Protei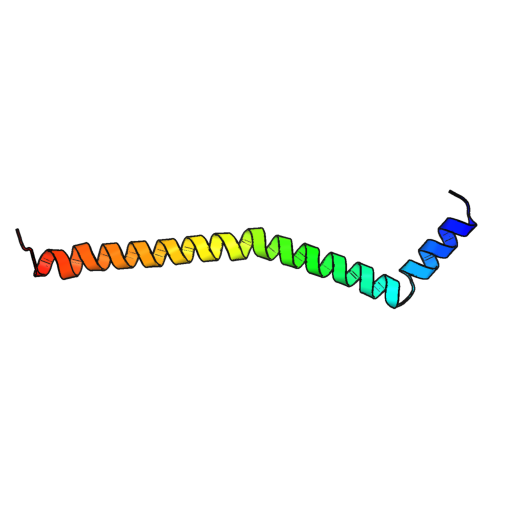n AF-A0A349G7E4-F1 (afdb_monomer_lite)

Sequence (69 aa):
MSKVKKRLIKHVVESEKGEFGISSIIGIAIGLIVAAFILIPGIETFATNIMTDMQSWWTNSIGSQIFPN

Structure (mmCIF, N/CA/C/O backbone):
data_AF-A0A349G7E4-F1
#
_entry.id   AF-A0A349G7E4-F1
#
loop_
_atom_site.group_PDB
_atom_site.id
_atom_site.type_symbol
_atom_site.label_atom_id
_atom_site.label_alt_id
_atom_site.label_comp_id
_atom_site.label_asym_id
_atom_site.label_entity_id
_atom_site.label_seq_id
_atom_site.pdbx_PDB_ins_code
_atom_site.Cartn_x
_atom_site.Cartn_y
_atom_site.Cartn_z
_atom_site.occupancy
_atom_site.B_iso_or_equiv
_atom_site.auth_seq_id
_atom_site.auth_comp_id
_atom_site.auth_asym_id
_atom_site.auth_atom_id
_atom_site.pdbx_PDB_model_num
ATOM 1 N N . MET A 1 1 ? 13.733 9.279 -37.688 1.00 62.12 1 MET A N 1
ATOM 2 C CA . MET A 1 1 ? 14.852 8.823 -36.822 1.00 62.12 1 MET A CA 1
ATOM 3 C C . MET A 1 1 ? 15.949 8.225 -37.705 1.00 62.12 1 MET A C 1
ATOM 5 O O . MET A 1 1 ? 15.655 7.288 -38.437 1.00 62.12 1 MET A O 1
ATOM 9 N N . SER A 1 2 ? 17.175 8.762 -37.694 1.00 84.88 2 SER A N 1
ATOM 10 C CA . SER A 1 2 ? 18.288 8.247 -38.521 1.00 84.88 2 SER A CA 1
ATOM 11 C C . SER A 1 2 ? 18.649 6.795 -38.157 1.00 84.88 2 SER A C 1
ATOM 13 O O . SER A 1 2 ? 18.650 6.435 -36.976 1.00 84.88 2 SER A O 1
ATOM 15 N N . LYS A 1 3 ? 18.997 5.967 -39.159 1.00 82.62 3 LYS A N 1
ATOM 16 C CA . LYS A 1 3 ? 19.433 4.563 -38.981 1.00 82.62 3 LYS A CA 1
ATOM 17 C C . LYS A 1 3 ? 20.615 4.429 -38.008 1.00 82.62 3 LYS A C 1
ATOM 19 O O . LYS A 1 3 ? 20.766 3.393 -37.367 1.00 82.62 3 LYS A O 1
ATOM 24 N N . VAL A 1 4 ? 21.438 5.470 -37.881 1.00 85.44 4 VAL A N 1
ATOM 25 C CA . VAL A 1 4 ? 22.573 5.525 -36.943 1.00 85.44 4 VAL A CA 1
ATOM 26 C C . VAL A 1 4 ? 22.084 5.637 -35.498 1.00 85.44 4 VAL A C 1
ATOM 28 O O . VAL A 1 4 ? 22.485 4.853 -34.643 1.00 85.44 4 VAL A O 1
ATOM 31 N N . LYS A 1 5 ? 21.126 6.534 -35.238 1.00 81.50 5 LYS A N 1
ATOM 32 C CA . LYS A 1 5 ? 20.556 6.747 -33.899 1.00 81.50 5 LYS A CA 1
ATOM 33 C C . LYS A 1 5 ? 19.852 5.491 -33.370 1.00 81.50 5 LYS A C 1
ATOM 35 O O . LYS A 1 5 ? 19.984 5.164 -32.198 1.00 81.50 5 LYS A O 1
ATOM 40 N N . LYS A 1 6 ? 19.163 4.745 -34.244 1.00 83.31 6 LYS A N 1
ATOM 41 C CA . LYS A 1 6 ? 18.543 3.452 -33.894 1.00 83.31 6 LYS A CA 1
ATOM 42 C C . LYS A 1 6 ? 19.575 2.398 -33.469 1.00 83.31 6 LYS A C 1
ATOM 44 O O . LYS A 1 6 ? 19.328 1.665 -32.521 1.00 83.31 6 LYS A O 1
ATOM 49 N N . ARG A 1 7 ? 20.725 2.335 -34.150 1.00 84.44 7 ARG A N 1
ATOM 50 C CA . ARG A 1 7 ? 21.797 1.376 -33.833 1.00 84.44 7 ARG A CA 1
ATOM 51 C C . ARG A 1 7 ? 22.500 1.691 -32.515 1.00 84.44 7 ARG A C 1
ATOM 53 O O . ARG A 1 7 ? 22.783 0.765 -31.765 1.00 84.44 7 ARG A O 1
ATOM 60 N N . LEU A 1 8 ? 22.711 2.973 -32.220 1.00 82.56 8 LEU A N 1
ATOM 61 C CA . LEU A 1 8 ? 23.304 3.416 -30.955 1.00 82.56 8 LEU A CA 1
ATOM 62 C C . LEU A 1 8 ? 22.407 3.109 -29.755 1.00 82.56 8 LEU A C 1
ATOM 64 O O . LEU A 1 8 ? 22.885 2.556 -28.775 1.00 82.56 8 LEU A O 1
ATOM 68 N N . ILE A 1 9 ? 21.106 3.403 -29.847 1.00 82.38 9 ILE A N 1
ATOM 69 C CA . ILE A 1 9 ? 20.159 3.075 -28.769 1.00 82.38 9 ILE A CA 1
ATOM 70 C C . ILE A 1 9 ? 20.129 1.566 -28.534 1.00 82.38 9 ILE A C 1
ATOM 72 O O . ILE A 1 9 ? 20.189 1.134 -27.391 1.00 82.38 9 ILE A O 1
ATOM 76 N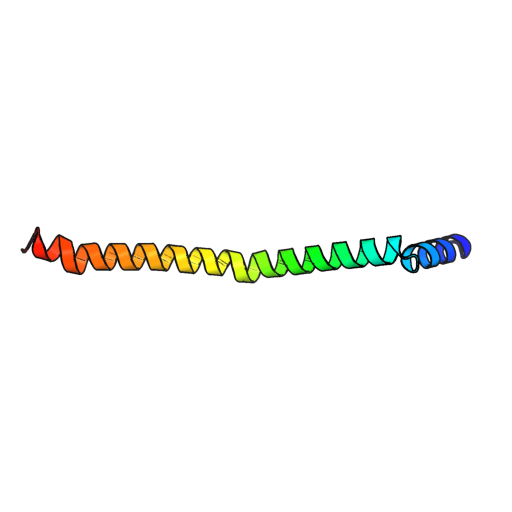 N . LYS A 1 10 ? 20.104 0.769 -29.608 1.00 84.12 10 LYS A N 1
ATOM 77 C CA . LYS A 1 10 ? 20.148 -0.690 -29.504 1.00 84.12 10 LYS A CA 1
ATOM 78 C C . LYS A 1 10 ? 21.415 -1.178 -28.783 1.00 84.12 10 LYS A C 1
ATOM 80 O O . LYS A 1 10 ? 21.289 -1.936 -27.837 1.00 84.12 10 LYS A O 1
ATOM 85 N N . HIS A 1 11 ? 22.596 -0.672 -29.149 1.00 82.25 11 HIS A N 1
ATOM 86 C CA . HIS A 1 11 ? 23.855 -1.027 -28.473 1.00 82.25 11 HIS A CA 1
ATOM 87 C C . HIS A 1 11 ? 23.899 -0.603 -27.003 1.00 82.25 11 HIS A C 1
ATOM 89 O O . HIS A 1 11 ? 24.481 -1.304 -26.188 1.00 82.25 11 HIS A O 1
ATOM 95 N N . VAL A 1 12 ? 23.311 0.544 -26.652 1.00 80.62 12 VAL A N 1
ATOM 96 C CA . VAL A 1 12 ? 23.258 0.994 -25.255 1.00 80.62 12 VAL A CA 1
ATOM 97 C C . VAL A 1 12 ? 22.303 0.121 -24.449 1.00 80.62 12 VAL A C 1
ATOM 99 O O . VAL A 1 12 ? 22.654 -0.274 -23.346 1.00 80.62 12 VAL A O 1
ATOM 102 N N . VAL A 1 13 ? 21.136 -0.218 -24.997 1.00 81.44 13 VAL A N 1
ATOM 103 C CA . VAL A 1 13 ? 20.151 -1.100 -24.349 1.00 81.44 13 VAL A CA 1
ATOM 104 C C . VAL A 1 13 ? 20.691 -2.521 -24.175 1.00 81.44 13 VAL A C 1
ATOM 106 O O . VAL A 1 13 ? 20.489 -3.107 -23.123 1.00 81.44 13 VAL A O 1
ATOM 109 N N . GLU A 1 14 ? 21.404 -3.045 -25.174 1.00 85.38 14 GLU A N 1
ATOM 110 C CA . GLU A 1 14 ? 22.051 -4.366 -25.134 1.00 85.38 14 GLU A CA 1
ATOM 111 C C . GLU A 1 14 ? 23.386 -4.360 -24.367 1.00 85.38 14 GLU A C 1
ATOM 113 O O . GLU A 1 14 ? 24.001 -5.407 -24.194 1.00 85.38 14 GLU A O 1
ATOM 118 N N . SER A 1 15 ? 23.864 -3.196 -23.914 1.00 91.25 15 SER A N 1
ATOM 119 C CA . SER A 1 15 ? 25.025 -3.136 -23.025 1.00 91.25 15 SER A CA 1
ATOM 120 C C . SER A 1 15 ? 24.619 -3.520 -21.606 1.00 91.25 15 SER A C 1
ATOM 122 O O . SER A 1 15 ? 23.532 -3.157 -21.159 1.00 91.25 15 SER A O 1
ATOM 124 N N . GLU A 1 16 ? 25.526 -4.142 -20.853 1.00 85.12 16 GLU A N 1
ATOM 125 C CA . GLU A 1 16 ? 25.292 -4.532 -19.452 1.00 85.12 16 GLU A CA 1
ATOM 126 C C . GLU A 1 16 ? 24.768 -3.365 -18.595 1.00 85.12 16 GLU A C 1
ATOM 128 O O .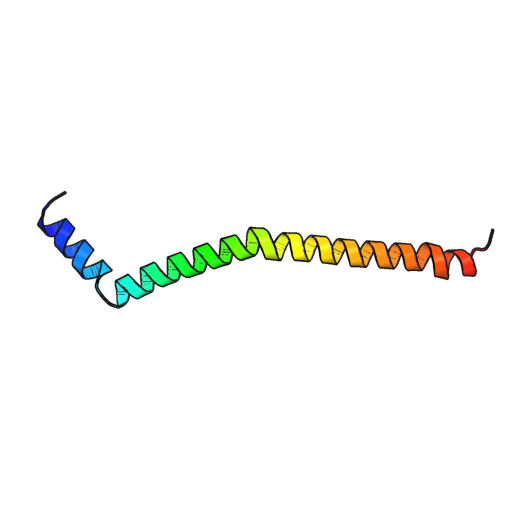 GLU A 1 16 ? 23.902 -3.533 -17.739 1.00 85.12 16 GLU A O 1
ATOM 133 N N . LYS A 1 17 ? 25.247 -2.142 -18.862 1.00 84.50 17 LYS A N 1
ATOM 134 C CA . LYS A 1 17 ? 24.797 -0.927 -18.166 1.00 84.50 17 LYS A CA 1
ATOM 135 C C . LYS A 1 17 ? 23.360 -0.539 -18.525 1.00 84.50 17 LYS A C 1
ATOM 137 O O . LYS A 1 17 ? 22.632 -0.050 -17.663 1.00 84.50 17 LYS A O 1
ATOM 142 N N . GLY A 1 18 ? 22.957 -0.723 -19.782 1.00 86.88 18 GLY A N 1
ATOM 143 C CA . GLY A 1 18 ? 21.589 -0.467 -20.231 1.00 86.88 18 GLY A CA 1
ATOM 144 C C . GLY A 1 18 ? 20.613 -1.518 -19.725 1.00 86.88 18 GLY A C 1
ATOM 145 O O . GLY A 1 18 ? 19.544 -1.160 -19.234 1.00 86.88 18 GLY A O 1
ATOM 146 N N . GLU A 1 19 ? 21.009 -2.788 -19.759 1.00 85.88 19 GLU A N 1
ATOM 147 C CA . GLU A 1 19 ? 20.223 -3.897 -19.222 1.00 85.88 19 GLU A CA 1
ATOM 148 C C . GLU A 1 19 ? 20.017 -3.757 -17.709 1.00 85.88 19 GLU A C 1
ATOM 150 O O . GLU A 1 19 ? 18.886 -3.859 -17.229 1.00 85.88 19 GLU A O 1
ATOM 155 N N . PHE A 1 20 ? 21.073 -3.413 -16.962 1.00 89.06 20 PHE A N 1
ATOM 156 C CA . PHE A 1 20 ? 20.971 -3.118 -15.534 1.00 89.06 20 PHE A CA 1
ATOM 157 C C . PHE A 1 20 ? 20.061 -1.915 -15.256 1.00 89.06 20 PHE A C 1
ATOM 159 O O . PHE A 1 20 ? 19.205 -1.979 -14.372 1.00 89.06 20 PHE A O 1
ATOM 166 N N . GLY A 1 21 ? 20.210 -0.823 -16.015 1.00 88.69 21 GLY A N 1
ATOM 167 C CA . GLY A 1 21 ? 19.389 0.377 -15.848 1.00 88.69 21 GLY A CA 1
ATOM 168 C C . GLY A 1 21 ? 17.902 0.108 -16.087 1.00 88.69 21 GLY A C 1
ATOM 169 O O . GLY A 1 21 ? 17.064 0.505 -15.278 1.00 88.69 21 GLY A O 1
ATOM 170 N N . ILE A 1 22 ? 17.572 -0.620 -17.156 1.00 91.69 22 ILE A N 1
ATOM 171 C CA . ILE A 1 22 ? 16.190 -0.989 -17.487 1.00 91.69 22 ILE A CA 1
ATOM 172 C C . ILE A 1 22 ? 15.624 -1.953 -16.441 1.00 91.69 22 ILE A C 1
ATOM 174 O O . ILE A 1 22 ? 14.533 -1.714 -15.924 1.00 91.69 22 ILE A O 1
ATOM 178 N N . SER A 1 23 ? 16.375 -2.992 -16.074 1.00 92.88 23 SER A N 1
ATOM 179 C CA . SER A 1 23 ? 15.949 -3.973 -15.068 1.00 92.88 23 SER A CA 1
ATOM 180 C C . SER A 1 23 ? 15.716 -3.329 -13.701 1.00 92.88 23 SER A C 1
ATOM 182 O O . SER A 1 23 ? 14.744 -3.654 -13.025 1.00 92.88 23 SER A O 1
ATOM 184 N N . SER A 1 24 ? 16.550 -2.359 -13.319 1.00 92.19 24 SER A N 1
ATOM 185 C CA . SER A 1 24 ? 16.408 -1.629 -12.055 1.00 92.19 24 SER A CA 1
ATOM 186 C C . SER A 1 24 ? 15.159 -0.751 -12.032 1.00 92.19 24 SER A C 1
ATOM 188 O O . SER A 1 24 ? 14.418 -0.765 -11.052 1.00 92.19 24 SER A O 1
ATOM 190 N N . ILE A 1 25 ? 14.882 -0.015 -13.114 1.00 94.81 25 ILE A N 1
ATOM 191 C CA . ILE A 1 25 ? 13.677 0.822 -13.211 1.00 94.81 25 ILE A CA 1
ATOM 192 C C . ILE A 1 25 ? 12.418 -0.048 -13.162 1.00 94.81 25 ILE A C 1
ATOM 194 O O . ILE A 1 25 ? 11.476 0.281 -12.443 1.00 94.81 25 ILE A O 1
ATOM 198 N N . ILE A 1 26 ? 12.412 -1.174 -13.881 1.00 95.31 26 ILE A N 1
ATOM 199 C CA . ILE A 1 26 ? 11.297 -2.128 -13.857 1.00 95.31 26 ILE A CA 1
ATOM 200 C C . ILE A 1 26 ? 11.130 -2.721 -12.452 1.00 95.31 26 ILE A C 1
ATOM 202 O O . ILE A 1 26 ? 10.014 -2.769 -11.941 1.00 95.31 26 ILE A O 1
ATOM 206 N N . GLY A 1 27 ? 12.227 -3.113 -11.799 1.00 96.25 27 GLY A N 1
ATOM 207 C CA . GLY A 1 27 ? 12.206 -3.644 -10.436 1.00 96.25 27 GLY A CA 1
ATOM 208 C C . GLY A 1 27 ? 11.639 -2.650 -9.421 1.00 96.25 27 GLY A C 1
ATOM 209 O O . GLY A 1 27 ? 10.773 -3.012 -8.626 1.00 96.25 27 GLY A O 1
ATOM 210 N N . ILE A 1 28 ? 12.055 -1.382 -9.488 1.00 96.38 28 ILE A N 1
ATOM 211 C CA . ILE A 1 28 ? 11.517 -0.316 -8.631 1.00 96.38 28 ILE A CA 1
ATOM 212 C C . ILE A 1 28 ? 10.035 -0.081 -8.930 1.00 96.38 28 ILE A C 1
ATOM 214 O O . ILE A 1 28 ? 9.244 0.025 -7.998 1.00 96.38 28 ILE A O 1
ATOM 218 N N . ALA A 1 29 ? 9.633 -0.040 -10.203 1.00 96.81 29 ALA A N 1
ATOM 219 C CA . ALA A 1 29 ? 8.233 0.144 -10.574 1.00 96.81 29 ALA A CA 1
ATOM 220 C C . ALA A 1 29 ? 7.342 -0.971 -10.003 1.00 96.81 29 ALA A C 1
ATOM 222 O O . ALA A 1 29 ? 6.308 -0.683 -9.402 1.00 96.81 29 ALA A O 1
ATOM 223 N N . ILE A 1 30 ? 7.768 -2.233 -10.115 1.00 97.50 30 ILE A N 1
ATOM 224 C CA . ILE A 1 30 ? 7.062 -3.375 -9.517 1.00 97.50 30 ILE A CA 1
ATOM 225 C C . ILE A 1 30 ? 7.021 -3.241 -7.991 1.00 97.50 30 ILE A C 1
ATOM 227 O O . ILE A 1 30 ? 5.960 -3.411 -7.393 1.00 97.50 30 ILE A O 1
ATOM 231 N N . GLY A 1 31 ? 8.145 -2.886 -7.363 1.00 97.56 31 GLY A N 1
ATOM 232 C CA . GLY A 1 31 ? 8.220 -2.667 -5.919 1.00 97.56 31 GLY A CA 1
ATOM 233 C C . GLY A 1 31 ? 7.248 -1.592 -5.429 1.00 97.56 31 GLY A C 1
ATOM 234 O O . GLY A 1 31 ? 6.573 -1.791 -4.422 1.00 97.56 31 GLY A O 1
ATOM 235 N N . LEU A 1 32 ? 7.108 -0.489 -6.168 1.00 97.62 32 LEU A N 1
ATOM 236 C CA . LEU A 1 32 ? 6.167 0.587 -5.849 1.00 97.62 32 LEU A CA 1
ATOM 237 C C . LEU A 1 32 ? 4.705 0.160 -6.022 1.00 97.62 32 LEU A C 1
ATOM 239 O O . LEU A 1 32 ? 3.871 0.513 -5.192 1.00 97.62 32 LEU A O 1
ATOM 243 N N . ILE A 1 33 ? 4.388 -0.626 -7.055 1.00 97.50 33 ILE A N 1
ATOM 244 C CA . ILE A 1 33 ? 3.039 -1.182 -7.252 1.00 97.50 33 ILE A CA 1
ATOM 245 C C . ILE A 1 33 ? 2.681 -2.103 -6.080 1.00 97.50 33 ILE A C 1
ATOM 247 O O . ILE A 1 33 ? 1.624 -1.953 -5.471 1.00 97.50 33 ILE A O 1
ATOM 251 N N . VAL A 1 34 ?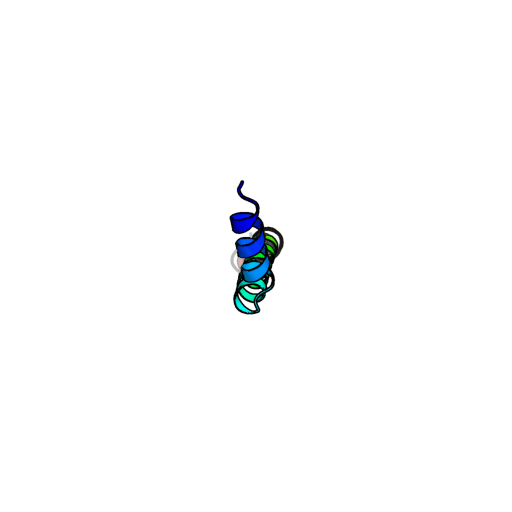 3.580 -3.018 -5.713 1.00 97.56 34 VAL A N 1
ATOM 252 C CA . VAL A 1 34 ? 3.390 -3.910 -4.559 1.00 97.56 34 VAL A CA 1
ATOM 253 C C . VAL A 1 34 ? 3.230 -3.109 -3.268 1.00 97.56 34 VAL A C 1
ATOM 255 O O . VAL A 1 34 ? 2.332 -3.392 -2.475 1.00 97.56 34 VAL A O 1
ATOM 258 N N . ALA A 1 35 ? 4.056 -2.080 -3.070 1.00 97.38 35 ALA A N 1
ATOM 259 C CA . ALA A 1 35 ? 3.960 -1.217 -1.903 1.00 97.38 35 ALA A CA 1
ATOM 260 C C . ALA A 1 35 ? 2.572 -0.561 -1.799 1.00 97.38 35 ALA A C 1
ATOM 262 O O . ALA A 1 35 ? 1.930 -0.631 -0.751 1.00 97.38 35 ALA A O 1
ATOM 263 N N . ALA A 1 36 ? 2.091 0.016 -2.903 1.00 97.12 36 ALA A N 1
ATOM 264 C CA . ALA A 1 36 ? 0.825 0.734 -2.951 1.00 97.12 36 ALA A CA 1
ATOM 265 C C . ALA A 1 36 ? -0.394 -0.173 -2.732 1.00 97.12 36 ALA A C 1
ATOM 267 O O . ALA A 1 36 ? -1.298 0.191 -1.986 1.00 97.12 36 ALA A O 1
ATOM 268 N N . PHE A 1 37 ? -0.426 -1.348 -3.365 1.00 97.56 37 PHE A N 1
ATOM 269 C CA . PHE A 1 37 ? -1.621 -2.200 -3.368 1.00 97.56 37 PHE A CA 1
ATOM 270 C C . PHE A 1 37 ? -1.639 -3.282 -2.291 1.00 97.56 37 PHE A C 1
ATOM 272 O O . PHE A 1 37 ? -2.701 -3.837 -2.025 1.00 97.56 37 PHE A O 1
ATOM 279 N N . ILE A 1 38 ? -0.497 -3.613 -1.688 1.00 96.75 38 ILE A N 1
ATOM 280 C CA . ILE A 1 38 ? -0.408 -4.697 -0.699 1.00 96.75 38 ILE A CA 1
ATOM 281 C C . ILE A 1 38 ? -0.001 -4.145 0.663 1.00 96.75 38 ILE A C 1
ATOM 283 O O . ILE A 1 38 ? -0.696 -4.354 1.654 1.00 96.75 38 ILE A O 1
ATOM 287 N N . LEU A 1 39 ? 1.117 -3.421 0.715 1.00 97.50 39 LEU A N 1
ATOM 288 C CA . LEU A 1 39 ? 1.702 -2.965 1.977 1.00 97.50 39 LEU A CA 1
ATOM 289 C C . LEU A 1 39 ? 0.850 -1.891 2.654 1.00 97.50 39 LEU A C 1
ATOM 291 O O . LEU A 1 39 ? 0.516 -2.051 3.823 1.00 97.50 39 LEU A O 1
ATOM 295 N N . ILE A 1 40 ? 0.470 -0.834 1.930 1.00 97.06 40 ILE A N 1
ATOM 296 C CA . ILE A 1 40 ? -0.349 0.257 2.485 1.00 97.06 40 ILE A CA 1
ATOM 297 C C . ILE A 1 40 ? -1.685 -0.262 3.052 1.00 97.06 40 ILE A C 1
ATOM 299 O O . ILE A 1 40 ? -1.900 -0.091 4.253 1.00 97.06 40 ILE A O 1
ATOM 303 N N . PRO A 1 41 ? -2.551 -0.956 2.281 1.00 97.69 41 PRO A N 1
ATOM 304 C CA . PRO A 1 41 ? -3.823 -1.439 2.824 1.00 97.69 41 PRO A CA 1
ATOM 305 C C . PRO A 1 41 ? -3.636 -2.496 3.921 1.00 97.69 41 PRO A C 1
ATOM 307 O O . PRO A 1 41 ? -4.450 -2.585 4.842 1.00 97.69 41 PRO A O 1
ATOM 310 N N . GLY A 1 42 ? -2.553 -3.281 3.864 1.00 97.81 42 GLY A N 1
ATOM 311 C CA . GLY A 1 42 ? -2.204 -4.229 4.920 1.00 97.81 42 GLY A CA 1
ATOM 312 C C . GLY A 1 42 ? -1.899 -3.537 6.251 1.00 97.81 42 GLY A C 1
ATOM 313 O O . GLY A 1 42 ? -2.400 -3.964 7.290 1.00 97.81 42 GLY A O 1
ATOM 314 N N . ILE A 1 43 ? -1.129 -2.445 6.222 1.00 98.00 43 ILE A N 1
ATOM 315 C CA . ILE A 1 43 ? -0.799 -1.654 7.416 1.00 98.00 43 ILE A CA 1
ATOM 316 C C . ILE A 1 43 ? -2.038 -0.933 7.955 1.00 98.00 43 ILE A C 1
ATOM 318 O O . ILE A 1 43 ? -2.244 -0.928 9.168 1.00 98.00 43 ILE A O 1
ATOM 322 N N . GLU A 1 44 ? -2.880 -0.367 7.085 1.00 98.06 44 GLU A N 1
ATOM 323 C CA . GLU A 1 44 ? -4.146 0.256 7.499 1.00 98.06 44 GLU A CA 1
ATOM 324 C C . GLU A 1 44 ? -5.046 -0.751 8.219 1.00 98.06 44 GLU A C 1
ATOM 326 O O . GLU A 1 44 ? -5.454 -0.514 9.355 1.00 98.06 44 GLU A O 1
ATOM 331 N N . THR A 1 45 ? -5.274 -1.915 7.603 1.00 98.25 45 THR A N 1
ATOM 332 C CA . THR A 1 45 ? -6.087 -2.991 8.189 1.00 98.25 45 THR A CA 1
ATOM 333 C C . THR A 1 45 ? -5.525 -3.436 9.537 1.00 98.25 45 THR A C 1
ATOM 335 O O . THR A 1 45 ? -6.261 -3.588 10.509 1.00 98.25 45 THR A O 1
ATOM 338 N N . PHE A 1 46 ? -4.207 -3.614 9.621 1.00 97.94 46 PHE A N 1
ATOM 339 C CA . PHE A 1 46 ? -3.539 -3.995 10.859 1.00 97.94 46 PHE A CA 1
ATOM 340 C C . PHE A 1 46 ? -3.739 -2.958 11.972 1.00 97.94 46 PHE A C 1
ATOM 342 O O . PHE A 1 46 ? -4.110 -3.319 13.090 1.00 97.94 46 PHE A O 1
ATOM 349 N N . ALA A 1 47 ? -3.545 -1.673 11.669 1.00 98.19 47 ALA A N 1
ATOM 350 C CA . ALA A 1 47 ? -3.739 -0.595 12.632 1.00 98.19 47 ALA A CA 1
ATOM 351 C C . ALA A 1 47 ? -5.201 -0.507 13.102 1.00 98.19 47 ALA A C 1
ATOM 353 O O . ALA A 1 47 ? -5.460 -0.359 14.300 1.00 98.19 47 ALA A O 1
ATOM 354 N N . THR A 1 48 ? -6.159 -0.657 12.183 1.00 98.44 48 THR A N 1
ATOM 355 C CA . THR A 1 48 ? -7.589 -0.698 12.511 1.00 98.44 48 THR A CA 1
ATOM 356 C C . THR A 1 48 ? -7.924 -1.870 13.426 1.00 98.44 48 THR A C 1
ATOM 358 O O . THR A 1 48 ? -8.660 -1.682 14.397 1.00 98.44 48 THR A O 1
ATOM 361 N N . ASN A 1 49 ? -7.362 -3.051 13.170 1.00 98.50 49 ASN A N 1
ATOM 362 C CA . ASN A 1 49 ? -7.585 -4.227 14.007 1.00 98.50 49 ASN A CA 1
ATOM 363 C C . ASN A 1 49 ? -7.054 -4.004 15.424 1.00 98.50 49 ASN A C 1
ATOM 365 O O . ASN A 1 49 ? -7.806 -4.189 16.374 1.00 98.50 49 ASN A O 1
ATOM 369 N N . ILE A 1 50 ? -5.824 -3.493 15.575 1.00 98.31 50 ILE A N 1
ATOM 370 C CA . ILE A 1 50 ? -5.274 -3.164 16.900 1.00 98.31 50 ILE A CA 1
ATOM 371 C C . ILE A 1 50 ? -6.199 -2.205 17.648 1.00 98.31 50 IL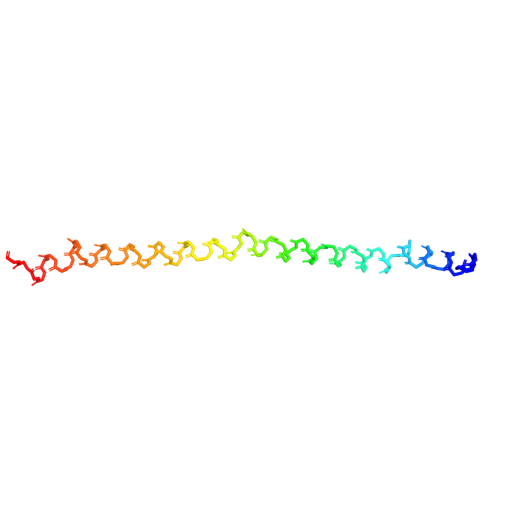E A C 1
ATOM 373 O O . ILE A 1 50 ? -6.557 -2.463 18.795 1.00 98.31 50 ILE A O 1
ATOM 377 N N . MET A 1 51 ? -6.612 -1.105 17.013 1.00 98.19 51 MET A N 1
ATOM 378 C CA . MET A 1 51 ? -7.470 -0.131 17.687 1.00 98.19 51 MET A CA 1
ATOM 379 C C . MET A 1 51 ? -8.838 -0.702 18.052 1.00 98.19 51 MET A C 1
ATOM 381 O O . MET A 1 51 ? -9.370 -0.366 19.110 1.00 98.19 51 MET A O 1
ATOM 385 N N . THR A 1 52 ? -9.397 -1.559 17.202 1.00 98.19 52 THR A N 1
ATOM 386 C CA . THR A 1 52 ? -10.686 -2.213 17.446 1.00 98.19 52 THR A CA 1
ATOM 387 C C . THR A 1 52 ? -10.580 -3.192 18.608 1.00 98.19 52 THR A C 1
ATOM 389 O O . THR A 1 52 ? -11.405 -3.156 19.521 1.00 98.19 52 THR A O 1
ATOM 392 N N . ASP A 1 53 ? -9.530 -4.008 18.630 1.00 97.12 53 ASP A N 1
ATOM 393 C CA . ASP A 1 53 ? -9.295 -4.987 19.686 1.00 97.12 53 ASP A CA 1
ATOM 394 C C . ASP A 1 53 ? -9.031 -4.301 21.027 1.00 97.12 53 ASP A C 1
ATOM 396 O O . ASP A 1 53 ? -9.573 -4.721 22.049 1.00 97.12 53 ASP A O 1
ATOM 400 N N . MET A 1 54 ? -8.282 -3.193 21.038 1.00 97.19 54 MET A N 1
ATOM 401 C CA . MET A 1 54 ? -8.065 -2.410 22.256 1.00 97.19 54 MET A CA 1
ATOM 402 C C . MET A 1 54 ? -9.355 -1.768 22.776 1.00 97.19 54 MET A C 1
ATOM 404 O O . MET A 1 54 ? -9.602 -1.794 23.983 1.00 97.19 54 MET A O 1
ATOM 408 N N . GLN A 1 55 ? -10.197 -1.221 21.894 1.00 95.94 55 GLN A N 1
ATOM 409 C CA . GLN A 1 55 ? -11.501 -0.677 22.288 1.00 95.94 55 GLN A CA 1
ATOM 410 C C . GLN A 1 55 ? -12.431 -1.770 22.818 1.00 95.94 55 GLN A C 1
ATOM 412 O O . GLN A 1 55 ? -13.090 -1.577 23.839 1.00 95.94 55 GLN A O 1
ATOM 417 N N . SER A 1 56 ? -12.460 -2.926 22.155 1.00 95.75 56 SER A N 1
ATOM 418 C CA . SER A 1 56 ? -13.236 -4.088 22.585 1.00 95.75 56 SER A CA 1
ATOM 419 C C . SER A 1 56 ? -12.773 -4.581 23.953 1.00 95.75 56 SER A C 1
ATOM 421 O O . SER A 1 56 ? -13.588 -4.756 24.857 1.00 95.75 56 SER A O 1
ATOM 423 N N . TRP A 1 57 ? -11.463 -4.738 24.144 1.00 94.75 57 TRP A N 1
ATOM 424 C CA . TRP A 1 57 ? -10.887 -5.119 25.428 1.00 94.75 57 TRP A CA 1
ATOM 425 C C . TRP A 1 57 ? -11.263 -4.124 26.530 1.00 94.75 57 TRP A C 1
ATOM 427 O O . TRP A 1 57 ? -11.735 -4.538 27.592 1.00 94.75 57 TRP A O 1
ATOM 437 N N . TRP A 1 58 ? -11.124 -2.822 26.264 1.00 92.06 58 TRP A N 1
ATOM 438 C CA . TRP A 1 58 ? -11.477 -1.781 27.222 1.00 92.06 58 TRP A CA 1
ATOM 439 C C . TRP A 1 58 ? -12.951 -1.850 27.616 1.00 92.06 58 TRP A C 1
ATOM 441 O O . TRP A 1 58 ? -13.255 -1.986 28.798 1.00 92.06 58 TRP A O 1
ATOM 451 N N . THR A 1 59 ? -13.864 -1.808 26.646 1.00 90.25 59 THR A N 1
ATOM 452 C CA . THR A 1 59 ? -15.309 -1.786 26.906 1.00 90.25 59 THR A CA 1
ATOM 453 C C . THR A 1 59 ? -15.784 -3.066 27.591 1.00 90.25 59 THR A C 1
ATOM 455 O O . THR A 1 59 ? -16.550 -3.006 28.551 1.00 90.25 59 THR A O 1
ATOM 458 N N . ASN A 1 60 ? -15.310 -4.226 27.133 1.00 89.31 60 ASN A N 1
ATOM 459 C CA . ASN A 1 60 ? -15.844 -5.514 27.572 1.00 89.31 60 ASN A CA 1
ATOM 460 C C . ASN A 1 60 ? -15.198 -6.034 28.856 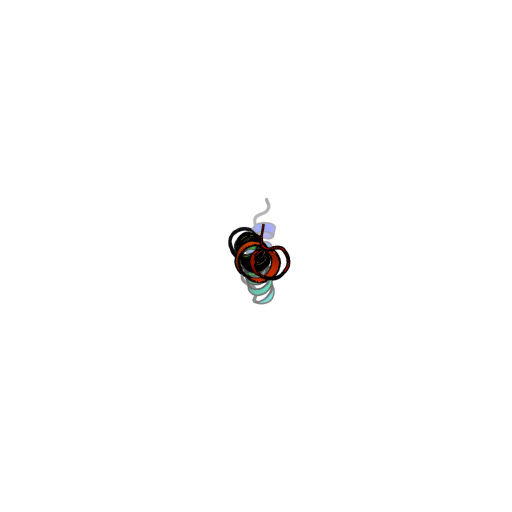1.00 89.31 60 ASN A C 1
ATOM 462 O O . ASN A 1 60 ? -15.860 -6.737 29.617 1.00 89.31 60 ASN A O 1
ATOM 466 N N . SER A 1 61 ? -13.923 -5.719 29.100 1.00 88.25 61 SER A N 1
ATOM 467 C CA . SER A 1 61 ? -13.187 -6.255 30.251 1.00 88.25 61 SER A CA 1
ATOM 468 C C . SER A 1 61 ? -12.991 -5.220 31.344 1.00 88.25 61 SER A C 1
ATOM 470 O O . SER A 1 61 ? -13.286 -5.493 32.499 1.00 88.25 61 SER A O 1
ATOM 472 N N . ILE A 1 62 ? -12.473 -4.041 31.005 1.00 88.94 62 ILE A N 1
ATOM 473 C CA . ILE A 1 62 ? -12.044 -3.075 32.021 1.00 88.94 62 ILE A CA 1
ATOM 474 C C . ILE A 1 62 ? -13.196 -2.164 32.433 1.00 88.94 62 ILE A C 1
ATOM 476 O O . ILE A 1 62 ? -13.500 -2.059 33.617 1.00 88.94 62 ILE A O 1
ATOM 480 N N . GLY A 1 63 ? -13.873 -1.542 31.469 1.00 84.56 63 GLY A N 1
ATOM 481 C CA . GLY A 1 63 ? -15.008 -0.657 31.717 1.00 84.56 63 GLY A CA 1
ATOM 482 C C . GLY A 1 63 ? -16.137 -1.362 32.463 1.00 84.56 63 GLY A C 1
ATOM 483 O O . GLY A 1 63 ? -16.651 -0.812 33.429 1.00 84.56 63 GLY A O 1
ATOM 484 N N . SER A 1 64 ? -16.451 -2.604 32.087 1.00 83.12 64 SER A N 1
ATOM 485 C CA . SER A 1 64 ? -17.476 -3.418 32.754 1.00 83.12 64 SER A CA 1
ATOM 486 C C . SER A 1 64 ? -17.114 -3.813 34.191 1.00 83.12 64 SER A C 1
ATOM 488 O O . SER A 1 64 ? -18.004 -3.949 35.026 1.00 83.12 64 SER A O 1
ATOM 490 N N . GLN A 1 65 ? -15.823 -3.989 34.496 1.00 86.19 65 GLN A N 1
ATOM 491 C CA . GLN A 1 65 ? -15.350 -4.356 35.835 1.00 86.19 65 GLN A CA 1
ATOM 492 C C . GLN A 1 65 ? -15.164 -3.146 36.754 1.00 86.19 65 GLN A C 1
ATOM 494 O O . GLN A 1 65 ? -15.399 -3.255 37.955 1.00 86.19 65 GLN A O 1
ATOM 499 N N . ILE A 1 66 ? -14.722 -2.007 36.212 1.00 84.56 66 ILE A N 1
ATOM 500 C CA . ILE A 1 66 ? -14.460 -0.787 36.990 1.00 84.56 66 ILE A CA 1
ATOM 501 C C . ILE A 1 66 ? -15.736 0.040 37.171 1.00 84.56 66 ILE A C 1
ATOM 503 O O . ILE A 1 66 ? -15.947 0.610 38.240 1.00 84.56 66 ILE A O 1
ATOM 507 N N . PHE A 1 67 ? -16.596 0.084 36.153 1.00 83.56 67 PHE A N 1
ATOM 508 C CA . PHE A 1 67 ? -17.871 0.797 36.175 1.00 83.56 67 PHE A CA 1
ATOM 509 C C . PHE A 1 67 ? -19.036 -0.164 35.889 1.00 83.56 67 PHE A C 1
ATOM 511 O O . PHE A 1 67 ? -19.703 -0.037 34.858 1.00 83.56 67 PHE A O 1
ATOM 518 N N . PRO A 1 68 ? -19.287 -1.150 36.770 1.00 70.00 68 PRO A N 1
ATOM 519 C CA . PRO A 1 68 ? -20.496 -1.951 36.682 1.00 70.00 68 PRO A CA 1
ATOM 520 C C . PRO A 1 68 ? -21.695 -1.037 36.967 1.00 70.00 68 PRO A C 1
ATOM 522 O O . PRO A 1 68 ? -21.787 -0.458 38.050 1.00 70.00 68 PRO A O 1
ATOM 525 N N . ASN A 1 69 ? -22.571 -0.867 35.974 1.00 62.94 69 ASN A N 1
ATOM 526 C CA . ASN A 1 69 ? -23.881 -0.239 36.172 1.00 62.94 69 ASN A CA 1
ATOM 527 C C . ASN A 1 69 ? -24.771 -1.123 37.047 1.00 62.94 69 ASN A C 1
ATOM 529 O O . ASN A 1 69 ? -24.823 -2.344 36.767 1.00 62.94 69 ASN A O 1
#

Foldseek 3Di:
DDPVVVVVVVVCCPDPNNVVVVVVVVVVVVVVVCCVPPVVVVVVVVVVVVVVVVVCCCVPPPCCVPPPD

pLDDT: mean 90.49, std 8.14, range [62.12, 98.5]

Radius of gyration: 27.1 Å; chains: 1; bounding box: 49×15×76 Å

Secondary structure (DSSP, 8-state):
--HHHHHHHHHHHTSHHHHHHHHHHHHHHHHHHHIIIIIHHHHHHHHHHHHHHHHHHIIIIIIHHHS--